Protein AF-A0A090V1K3-F1 (afdb_monomer)

Secondary structure (DSSP, 8-state):
-PPPHHHHHHHHTT-S-PPPHHHHHHHHHHHHHHHHHTT---SEEEETTTEEEETT-TTHHHHGGGEEEE-PPPPPPP----EE-SS-EE-SSS-TTS--EEEEEEESTTS-EEEEEEEESSHHHHHHHHHHHHHHHHHHHHHHTT---------

pLDDT: mean 74.75, std 14.11, range [32.69, 90.25]

Structure (mmCIF, N/CA/C/O backbone):
data_AF-A0A090V1K3-F1
#
_entry.id   AF-A0A090V1K3-F1
#
loop_
_atom_site.group_PDB
_atom_site.id
_atom_site.type_symbol
_atom_site.label_atom_id
_atom_site.label_alt_id
_atom_site.label_comp_id
_atom_site.label_asym_id
_atom_site.label_entity_id
_atom_site.label_seq_id
_atom_site.pdbx_PDB_ins_code
_atom_site.Cartn_x
_atom_site.Cartn_y
_atom_site.Cartn_z
_atom_site.occupancy
_atom_site.B_iso_or_equiv
_atom_site.auth_seq_id
_atom_site.auth_comp_id
_atom_site.auth_asym_id
_atom_site.auth_atom_id
_atom_site.pdbx_PDB_model_num
ATOM 1 N N . MET A 1 1 ? 6.487 14.057 -30.802 1.00 42.53 1 MET A N 1
ATOM 2 C CA . MET A 1 1 ? 5.139 14.412 -30.312 1.00 42.53 1 MET A CA 1
ATOM 3 C C . MET A 1 1 ? 4.539 13.170 -29.686 1.00 42.53 1 MET A C 1
ATOM 5 O O . MET A 1 1 ? 4.070 12.295 -30.405 1.00 42.53 1 MET A O 1
ATOM 9 N N . THR A 1 2 ? 4.661 13.059 -28.367 1.00 52.47 2 THR A N 1
ATOM 10 C CA . THR A 1 2 ? 3.927 12.094 -27.545 1.00 52.47 2 THR A CA 1
ATOM 11 C C . THR A 1 2 ? 2.432 12.383 -27.606 1.00 52.47 2 THR A C 1
ATOM 13 O O . THR A 1 2 ? 2.025 13.491 -27.969 1.00 52.47 2 THR A O 1
ATOM 16 N N . MET A 1 3 ? 1.601 11.386 -27.293 1.00 57.69 3 MET A N 1
ATOM 17 C CA . MET A 1 3 ? 0.170 11.623 -27.107 1.00 57.69 3 MET A CA 1
ATOM 18 C C . MET A 1 3 ? -0.012 12.789 -26.125 1.00 57.69 3 MET A C 1
ATOM 20 O O . MET A 1 3 ? 0.667 12.840 -25.099 1.00 57.69 3 MET A O 1
ATOM 24 N N . SER A 1 4 ? -0.887 13.746 -26.449 1.00 65.44 4 SER A N 1
ATOM 25 C CA . SER A 1 4 ? -1.192 14.846 -25.533 1.00 65.44 4 SER A CA 1
ATOM 26 C C . SER A 1 4 ? -1.679 14.285 -24.195 1.00 65.44 4 SER A C 1
ATOM 28 O O . SER A 1 4 ? -2.288 13.214 -24.151 1.00 65.44 4 SER A O 1
ATOM 30 N N . LYS A 1 5 ? -1.411 15.009 -23.104 1.00 67.06 5 LYS A N 1
ATOM 31 C CA . LYS A 1 5 ? -1.816 14.636 -21.738 1.00 67.06 5 LYS A CA 1
ATOM 32 C C . LYS A 1 5 ? -3.286 14.187 -21.680 1.00 67.06 5 LYS A C 1
ATOM 34 O O . LYS A 1 5 ? -3.588 13.133 -21.135 1.00 67.06 5 LYS A O 1
ATOM 39 N N . GLU A 1 6 ? -4.148 14.901 -22.399 1.00 69.19 6 GLU A N 1
ATOM 40 C CA . GLU A 1 6 ? -5.577 14.605 -22.541 1.00 69.19 6 GLU A CA 1
ATOM 41 C C . GLU A 1 6 ? -5.867 13.217 -23.139 1.00 69.19 6 GLU A C 1
ATOM 43 O O . GLU A 1 6 ? -6.811 12.542 -22.729 1.00 69.19 6 GLU A O 1
ATOM 48 N N . ARG A 1 7 ? -5.056 12.752 -24.100 1.00 67.56 7 ARG A N 1
ATOM 49 C CA . ARG A 1 7 ? -5.208 11.416 -24.696 1.00 67.56 7 ARG A CA 1
ATOM 50 C C . ARG A 1 7 ? -4.722 10.314 -23.758 1.00 67.56 7 ARG A C 1
ATOM 52 O O . ARG A 1 7 ? -5.336 9.253 -23.731 1.00 67.56 7 ARG A O 1
ATOM 59 N N . LEU A 1 8 ? -3.674 10.565 -22.970 1.00 69.75 8 LEU A N 1
ATOM 60 C CA . LEU A 1 8 ? -3.235 9.649 -21.910 1.00 69.75 8 LEU A CA 1
ATOM 61 C C . LEU A 1 8 ? -4.300 9.506 -20.815 1.00 69.75 8 LEU A C 1
ATOM 63 O O . LEU A 1 8 ? -4.610 8.390 -20.406 1.00 69.75 8 LEU A O 1
ATOM 67 N N . GLU A 1 9 ? -4.912 10.612 -20.393 1.00 72.31 9 GLU A N 1
ATOM 68 C CA . GLU A 1 9 ? -6.005 10.611 -19.412 1.00 72.31 9 GLU A CA 1
ATOM 69 C C . GLU A 1 9 ? -7.261 9.902 -19.951 1.00 72.31 9 GLU A C 1
ATOM 71 O O . GLU A 1 9 ? -7.940 9.171 -19.225 1.00 72.31 9 GLU A O 1
ATOM 76 N N . ALA A 1 10 ? -7.554 10.040 -21.248 1.00 67.62 10 ALA A N 1
ATOM 77 C CA . ALA A 1 10 ? -8.648 9.320 -21.899 1.00 67.62 10 ALA A CA 1
ATOM 78 C C . ALA A 1 10 ? -8.421 7.796 -21.946 1.00 67.62 10 ALA A C 1
ATOM 80 O O . ALA A 1 10 ? -9.362 7.039 -21.713 1.00 67.62 10 ALA A O 1
ATOM 81 N N . VAL A 1 11 ? -7.184 7.350 -22.197 1.00 68.81 11 VAL A N 1
ATOM 82 C CA . VAL A 1 11 ? -6.803 5.926 -22.156 1.00 68.81 11 VAL A CA 1
ATOM 83 C C . VAL A 1 11 ? -6.855 5.388 -20.724 1.00 68.81 11 VAL A C 1
ATOM 85 O O . VAL A 1 11 ? -7.438 4.333 -20.488 1.00 68.81 11 VAL A O 1
ATOM 88 N N . ALA A 1 12 ? -6.309 6.127 -19.752 1.00 68.62 12 ALA A N 1
ATOM 89 C CA . ALA A 1 12 ? -6.300 5.727 -18.343 1.00 68.62 12 ALA A CA 1
ATOM 90 C C . ALA A 1 12 ? -7.713 5.637 -17.739 1.00 68.62 12 ALA A C 1
ATOM 92 O O . ALA A 1 12 ? -7.975 4.781 -16.900 1.00 68.62 12 ALA A O 1
ATOM 93 N N . SER A 1 13 ? -8.640 6.486 -18.194 1.00 74.69 13 SER A N 1
ATOM 94 C CA . SER A 1 13 ? -10.050 6.457 -17.775 1.00 74.69 13 SER A CA 1
ATOM 95 C C . SER A 1 13 ? -10.890 5.373 -18.462 1.00 74.69 13 SER A C 1
ATOM 97 O O . SER A 1 13 ? -12.100 5.318 -18.248 1.00 74.69 13 SER A O 1
ATOM 99 N N . GLY A 1 14 ? -10.284 4.514 -19.291 1.00 62.84 14 GLY A N 1
ATOM 100 C CA . GLY A 1 14 ? -10.969 3.385 -19.923 1.00 62.84 14 GLY A CA 1
ATOM 101 C C . GLY A 1 14 ? -12.015 3.785 -20.968 1.00 62.84 14 GLY A C 1
ATOM 102 O O . GLY A 1 14 ? -12.813 2.947 -21.386 1.00 62.84 14 GLY A O 1
ATOM 103 N N . ARG A 1 15 ? -12.038 5.049 -21.419 1.00 62.59 15 ARG A N 1
ATOM 104 C CA . ARG A 1 15 ? -12.852 5.432 -22.584 1.00 62.59 15 ARG A CA 1
ATOM 105 C C . ARG A 1 15 ? -12.260 4.724 -23.795 1.00 62.59 15 ARG A C 1
ATOM 107 O O . ARG A 1 15 ? -11.048 4.777 -23.937 1.00 62.59 15 ARG A O 1
ATOM 114 N N . ASN A 1 16 ? -13.098 4.105 -24.637 1.00 57.88 16 ASN A N 1
ATOM 115 C CA . ASN A 1 16 ? -12.776 3.313 -25.844 1.00 57.88 16 ASN A CA 1
ATOM 116 C C . ASN A 1 16 ? -11.724 3.944 -26.791 1.00 57.88 16 ASN A C 1
ATOM 118 O O . ASN A 1 16 ? -12.019 4.330 -27.919 1.00 57.88 16 ASN A O 1
ATOM 122 N N . TYR A 1 17 ? -10.481 4.029 -26.341 1.00 64.00 17 TYR A N 1
ATOM 123 C CA . TYR A 1 17 ? -9.319 4.500 -27.062 1.00 64.00 17 TYR A CA 1
ATOM 124 C C . TYR A 1 17 ? -8.372 3.317 -27.160 1.00 64.00 17 TYR A C 1
ATOM 126 O O . TYR A 1 17 ? -7.677 2.960 -26.212 1.00 64.00 17 TYR A O 1
ATOM 134 N N . THR A 1 18 ? -8.354 2.691 -28.329 1.00 65.88 18 THR A N 1
ATOM 135 C CA . THR A 1 18 ? -7.319 1.724 -28.678 1.00 65.88 18 THR A CA 1
ATOM 136 C C . THR A 1 18 ? -6.021 2.483 -28.928 1.00 65.88 18 THR A C 1
ATOM 138 O O . THR A 1 18 ? -5.948 3.306 -29.844 1.00 65.88 18 THR A O 1
ATOM 141 N N . VAL A 1 19 ? -5.002 2.230 -28.109 1.00 70.25 19 VAL A N 1
ATOM 142 C CA . VAL A 1 19 ? -3.648 2.739 -28.354 1.00 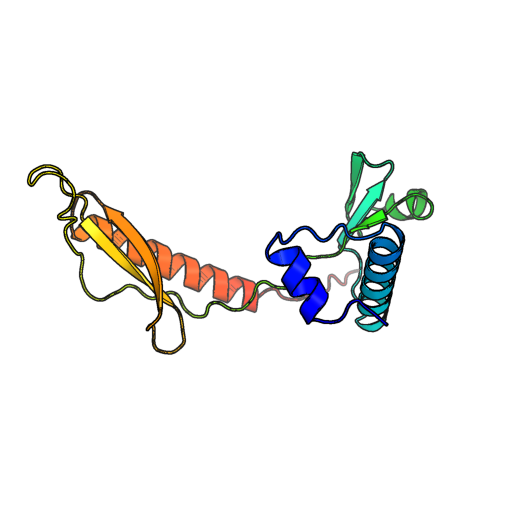70.25 19 VAL A CA 1
ATOM 143 C C . VAL A 1 19 ? -3.059 1.945 -29.516 1.00 70.25 19 VAL A C 1
ATOM 145 O O . VAL A 1 19 ? -3.069 0.715 -29.487 1.00 70.25 19 VA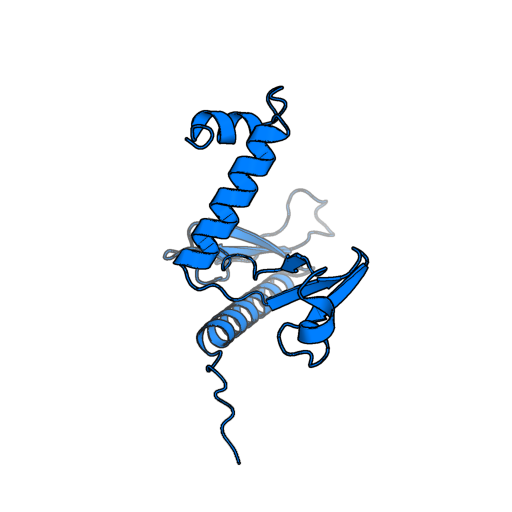L A O 1
ATOM 148 N N . SER A 1 20 ? -2.582 2.627 -30.559 1.00 78.50 20 SER A N 1
ATOM 149 C CA . SER A 1 20 ? -1.950 1.932 -31.681 1.00 78.50 20 SER A CA 1
ATOM 150 C C . SER A 1 20 ? -0.591 1.372 -31.260 1.00 78.50 20 SER A C 1
ATOM 152 O O . SER A 1 20 ? 0.114 1.975 -30.449 1.00 78.50 20 SER A O 1
ATOM 154 N N . THR A 1 21 ? -0.179 0.247 -31.846 1.00 76.12 21 THR A N 1
ATOM 155 C CA . THR A 1 21 ? 1.150 -0.338 -31.604 1.00 76.12 21 THR A CA 1
ATOM 156 C C . THR A 1 21 ? 2.270 0.673 -31.866 1.00 76.12 21 THR A C 1
ATOM 158 O O . THR A 1 21 ? 3.193 0.783 -31.066 1.00 76.12 21 THR A O 1
ATOM 161 N N . GLY A 1 22 ? 2.136 1.503 -32.907 1.00 78.56 22 GLY A N 1
ATOM 162 C CA . GLY A 1 22 ? 3.120 2.540 -33.225 1.00 78.56 22 GLY A CA 1
ATOM 163 C C . GLY A 1 22 ? 3.196 3.672 -32.194 1.00 78.56 22 GLY A C 1
ATOM 164 O O . GLY A 1 22 ? 4.256 4.277 -32.029 1.00 78.56 22 GLY A O 1
ATOM 165 N N . ASP A 1 23 ? 2.109 3.962 -31.475 1.00 78.25 23 ASP A N 1
ATOM 166 C CA . ASP A 1 23 ? 2.140 4.908 -30.353 1.00 78.25 23 ASP A CA 1
ATOM 167 C C . ASP A 1 23 ? 2.834 4.286 -29.133 1.00 78.25 23 ASP A C 1
ATOM 169 O O . ASP A 1 23 ? 3.621 4.960 -28.469 1.00 78.25 23 ASP A O 1
ATOM 173 N N . ILE A 1 24 ? 2.615 2.989 -28.881 1.00 75.88 24 ILE A N 1
ATOM 174 C CA . ILE A 1 24 ? 3.292 2.235 -27.812 1.00 75.88 24 ILE A CA 1
ATOM 175 C C . ILE A 1 24 ? 4.804 2.203 -28.047 1.00 75.88 24 ILE A C 1
ATOM 177 O O . ILE A 1 24 ? 5.570 2.517 -27.138 1.00 75.88 24 ILE A O 1
ATOM 181 N N . GLU A 1 25 ? 5.244 1.894 -29.267 1.00 77.06 25 GLU A N 1
ATOM 182 C CA . GLU A 1 25 ? 6.668 1.855 -29.619 1.00 77.06 25 GLU A CA 1
ATOM 183 C C . GLU A 1 25 ? 7.346 3.221 -29.451 1.00 77.06 25 GLU A C 1
ATOM 185 O O . GLU A 1 25 ? 8.465 3.309 -28.943 1.00 77.06 25 GLU A O 1
ATOM 190 N N . LYS A 1 26 ? 6.662 4.309 -29.828 1.00 77.62 26 LYS A N 1
ATOM 191 C CA . LYS A 1 26 ? 7.172 5.674 -29.635 1.00 77.62 26 LYS A CA 1
ATOM 192 C C . LYS A 1 26 ? 7.269 6.050 -28.157 1.00 77.62 26 LYS A C 1
ATOM 194 O O . LYS A 1 26 ? 8.254 6.669 -27.767 1.00 77.62 26 LYS A O 1
ATOM 199 N N . MET A 1 27 ? 6.288 5.665 -27.338 1.00 78.44 27 MET A N 1
ATOM 200 C CA . MET A 1 27 ? 6.334 5.878 -25.886 1.00 78.44 27 MET A CA 1
ATOM 201 C C . MET A 1 27 ? 7.463 5.080 -25.233 1.00 78.44 27 MET A C 1
ATOM 203 O O . MET A 1 27 ? 8.194 5.620 -24.406 1.00 78.44 27 MET A O 1
ATOM 207 N N . ALA A 1 28 ? 7.636 3.818 -25.630 1.00 77.44 28 ALA A N 1
ATOM 208 C CA . ALA A 1 28 ? 8.719 2.975 -25.140 1.00 77.44 28 ALA A CA 1
ATOM 209 C C . ALA A 1 28 ? 10.090 3.577 -25.482 1.00 77.44 28 ALA A C 1
ATOM 211 O O . ALA A 1 28 ? 10.954 3.655 -24.612 1.00 77.44 28 ALA A O 1
ATOM 212 N N . ARG A 1 29 ? 10.265 4.071 -26.715 1.00 79.25 29 ARG A N 1
ATOM 213 C CA . ARG A 1 29 ? 11.498 4.743 -27.140 1.00 79.25 29 ARG A CA 1
ATOM 214 C C . ARG A 1 29 ? 11.777 6.005 -26.329 1.00 79.25 29 ARG A C 1
ATOM 216 O O . ARG A 1 29 ? 12.862 6.126 -25.782 1.00 79.25 29 ARG A O 1
ATOM 223 N N . GLU A 1 30 ? 10.792 6.888 -26.175 1.00 82.06 30 GLU A N 1
ATOM 224 C CA . GLU A 1 30 ? 10.988 8.128 -25.416 1.00 82.06 30 GLU A CA 1
ATOM 225 C C . GLU A 1 30 ? 11.304 7.848 -23.934 1.00 82.06 30 GLU A C 1
ATOM 227 O O . GLU A 1 30 ? 12.108 8.551 -23.324 1.00 82.06 30 GLU A O 1
ATOM 232 N N . LEU A 1 31 ? 10.708 6.809 -23.336 1.00 77.69 31 LEU A N 1
ATOM 233 C CA . LEU A 1 31 ? 11.046 6.379 -21.975 1.00 77.69 31 LEU A CA 1
ATOM 234 C C . LEU A 1 31 ? 12.487 5.872 -21.867 1.00 77.69 31 LEU A C 1
ATOM 236 O O . LEU A 1 31 ? 13.149 6.178 -20.877 1.00 77.69 31 LEU A O 1
ATOM 240 N N . LEU A 1 32 ? 12.971 5.125 -22.861 1.00 77.12 32 LEU A N 1
ATOM 241 C CA . LEU A 1 32 ? 14.365 4.681 -22.914 1.00 77.12 32 LEU A CA 1
ATOM 242 C C . LEU A 1 32 ? 15.314 5.879 -23.060 1.00 77.12 32 LEU A C 1
ATOM 244 O O . LEU A 1 32 ? 16.214 6.029 -22.240 1.00 77.12 32 LEU A O 1
ATOM 248 N N . GLU A 1 33 ? 15.033 6.802 -23.983 1.00 80.56 33 GLU A N 1
ATOM 249 C CA . GLU A 1 33 ? 15.838 8.017 -24.190 1.00 80.56 33 GLU A CA 1
ATOM 250 C C . GLU A 1 33 ? 15.887 8.903 -22.931 1.00 80.56 33 GLU A C 1
ATOM 252 O O . GLU A 1 33 ? 16.926 9.472 -22.587 1.00 80.56 33 GLU A O 1
ATOM 257 N N . ARG A 1 34 ? 14.768 9.018 -22.199 1.00 77.06 34 ARG A N 1
ATOM 258 C CA . ARG A 1 34 ? 14.723 9.725 -20.908 1.00 77.06 34 ARG A CA 1
ATOM 259 C C . ARG A 1 34 ? 15.637 9.059 -19.879 1.00 77.06 34 ARG A C 1
ATOM 261 O O . ARG A 1 34 ? 16.385 9.760 -19.210 1.00 77.06 34 ARG A O 1
ATOM 268 N N . ARG A 1 35 ? 15.611 7.729 -19.780 1.00 75.69 35 ARG A N 1
ATOM 269 C CA . ARG A 1 35 ? 16.458 6.967 -18.847 1.00 75.69 35 ARG A CA 1
ATOM 270 C C . ARG A 1 35 ? 17.940 7.084 -19.186 1.00 75.69 35 ARG A C 1
ATOM 272 O O . ARG A 1 35 ? 18.747 7.226 -18.273 1.00 75.69 35 ARG A O 1
ATOM 279 N N . GLU A 1 36 ? 18.286 7.098 -20.472 1.00 73.25 36 GLU A N 1
ATOM 280 C CA . GLU A 1 36 ? 19.655 7.354 -20.934 1.00 73.25 36 GLU A CA 1
ATOM 281 C C . GLU A 1 36 ? 20.121 8.769 -20.567 1.00 73.25 36 GLU A C 1
ATOM 283 O O . GLU A 1 36 ? 21.210 8.938 -20.014 1.00 73.25 36 GLU A O 1
ATOM 288 N N . ARG A 1 37 ? 19.280 9.790 -20.790 1.00 75.44 37 ARG A N 1
ATOM 289 C CA . ARG A 1 37 ? 19.569 11.176 -20.377 1.00 75.44 37 ARG A CA 1
ATOM 290 C C . ARG A 1 37 ? 19.775 11.287 -18.866 1.00 75.44 37 ARG A C 1
ATOM 292 O O . ARG A 1 37 ? 20.696 11.972 -18.424 1.00 75.44 37 ARG A O 1
ATOM 299 N N . ASP A 1 38 ? 18.934 10.611 -18.091 1.00 78.00 38 ASP A N 1
ATOM 300 C CA . ASP A 1 38 ? 18.952 10.652 -16.628 1.00 78.00 38 ASP A CA 1
ATOM 301 C C . ASP A 1 38 ? 20.009 9.690 -16.031 1.00 78.00 38 ASP A C 1
ATOM 303 O O . ASP A 1 38 ? 20.091 9.541 -14.813 1.00 78.00 38 ASP A O 1
ATOM 307 N N . LYS A 1 39 ? 20.847 9.067 -16.882 1.00 75.44 39 LYS A N 1
ATOM 308 C CA . LYS A 1 39 ? 21.912 8.109 -16.527 1.00 75.44 39 LYS A CA 1
ATOM 309 C C . LYS A 1 39 ? 21.429 6.972 -15.626 1.00 75.44 39 LYS A C 1
ATOM 311 O O . LYS A 1 39 ? 22.159 6.501 -14.757 1.00 75.44 39 LYS A O 1
ATOM 316 N N . GLN A 1 40 ? 20.187 6.543 -15.816 1.00 74.62 40 GLN A N 1
ATOM 317 C CA . GLN A 1 40 ? 19.619 5.467 -15.028 1.00 74.62 40 GLN A CA 1
ATOM 318 C C . GLN A 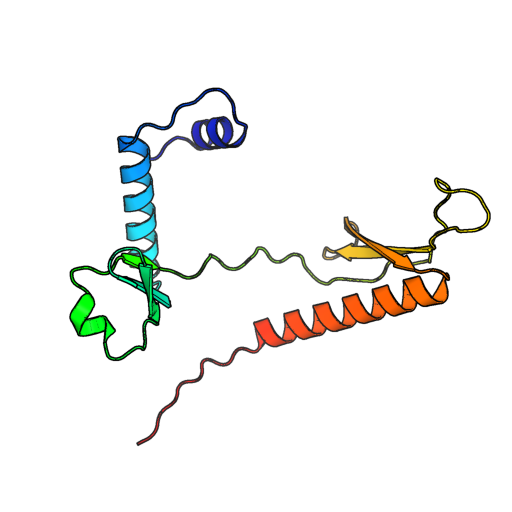1 40 ? 20.154 4.132 -15.542 1.00 74.62 40 GLN A C 1
ATOM 320 O O . GLN A 1 40 ? 19.844 3.716 -16.658 1.00 74.62 40 GLN A O 1
ATOM 325 N N . GLU A 1 41 ? 20.956 3.459 -14.725 1.00 81.00 41 GLU A N 1
ATOM 326 C CA . GLU A 1 41 ? 21.473 2.135 -15.054 1.00 81.00 41 GLU A CA 1
ATOM 327 C C . GLU A 1 41 ? 20.380 1.067 -14.851 1.00 81.00 41 GLU A C 1
ATOM 329 O O . GLU A 1 41 ? 19.564 1.166 -13.923 1.00 81.00 41 GLU A O 1
ATOM 334 N N . PRO A 1 42 ? 20.306 0.049 -15.725 1.00 84.69 42 PRO A N 1
ATOM 335 C CA . PRO A 1 42 ? 19.408 -1.078 -15.518 1.00 84.69 42 PRO A CA 1
ATOM 336 C C . PRO A 1 42 ? 19.817 -1.848 -14.259 1.00 84.69 42 PRO A C 1
ATOM 338 O O . PRO A 1 42 ? 20.994 -2.076 -14.004 1.00 84.69 42 PRO A O 1
ATOM 341 N N . VAL A 1 43 ? 18.829 -2.281 -13.478 1.00 88.25 43 VAL A N 1
ATOM 342 C CA . VAL A 1 43 ? 19.041 -3.070 -12.251 1.00 88.25 43 VAL A CA 1
ATOM 343 C C . VAL A 1 43 ? 19.106 -4.569 -12.535 1.00 88.25 43 VAL A C 1
ATOM 345 O O . VAL A 1 43 ? 19.664 -5.345 -11.755 1.00 88.25 43 VAL A O 1
ATOM 348 N N . ALA A 1 44 ? 18.526 -4.988 -13.656 1.00 89.81 44 ALA A N 1
ATOM 349 C CA . ALA A 1 44 ? 18.520 -6.364 -14.114 1.00 89.81 44 ALA A CA 1
ATOM 350 C C . ALA A 1 44 ? 18.315 -6.423 -15.630 1.00 89.81 44 ALA A C 1
ATOM 352 O O . ALA A 1 44 ? 18.005 -5.426 -16.278 1.00 89.81 44 ALA A O 1
ATOM 353 N N . TYR A 1 45 ? 18.446 -7.616 -16.185 1.00 89.56 45 TYR A N 1
ATOM 354 C CA . TYR A 1 45 ? 18.251 -7.909 -17.588 1.00 89.56 45 TYR A CA 1
ATOM 355 C C . TYR A 1 45 ? 17.411 -9.175 -17.735 1.00 89.56 45 TYR A C 1
ATOM 357 O O . TYR A 1 45 ? 17.624 -10.166 -17.037 1.00 89.56 45 TYR A O 1
ATOM 365 N N . MET A 1 46 ? 16.456 -9.151 -18.659 1.00 89.62 46 MET A N 1
ATOM 366 C CA . MET A 1 46 ? 15.642 -10.306 -19.016 1.00 89.62 46 MET A CA 1
ATOM 367 C C . MET A 1 46 ? 16.206 -10.967 -20.271 1.00 89.62 46 MET A C 1
ATOM 369 O O . MET A 1 46 ? 16.203 -10.373 -21.347 1.00 89.62 46 MET A O 1
ATOM 373 N N . VAL A 1 47 ? 16.663 -12.208 -20.145 1.00 88.56 47 VAL A N 1
ATOM 374 C CA . VAL A 1 47 ? 17.220 -13.005 -21.242 1.00 88.56 47 VAL A CA 1
ATOM 375 C C . VAL A 1 47 ? 16.197 -14.044 -21.684 1.00 88.56 47 VAL A C 1
AT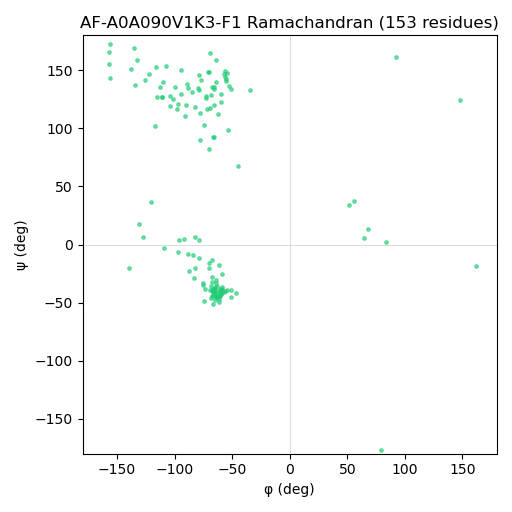OM 377 O O . VAL A 1 47 ? 15.645 -14.782 -20.865 1.00 88.56 47 VAL A O 1
ATOM 380 N N . GLY A 1 48 ? 15.913 -14.090 -22.988 1.00 83.50 48 GLY A N 1
ATOM 381 C CA . GLY A 1 48 ? 15.002 -15.079 -23.581 1.00 83.50 48 GLY A CA 1
ATOM 382 C C . GLY A 1 48 ? 13.538 -14.979 -23.130 1.00 83.50 48 GLY A C 1
ATOM 383 O O . GLY A 1 48 ? 12.740 -15.828 -23.505 1.00 83.50 48 GLY A O 1
ATOM 384 N N . GLY A 1 49 ? 13.173 -13.960 -22.344 1.00 82.62 49 GLY A N 1
ATOM 385 C CA . GLY A 1 49 ? 11.823 -13.771 -21.800 1.00 82.62 49 GLY A CA 1
ATOM 386 C C . GLY A 1 49 ? 11.522 -14.549 -20.512 1.00 82.62 49 GLY A C 1
ATOM 387 O O . GLY A 1 49 ? 10.405 -14.463 -20.013 1.00 82.62 49 GLY A O 1
ATOM 388 N N . TYR A 1 50 ? 12.485 -15.296 -19.963 1.00 82.00 50 TYR A N 1
ATOM 389 C CA . TYR A 1 50 ? 12.263 -16.145 -18.780 1.00 82.00 50 TYR A CA 1
ATOM 390 C C . TYR A 1 50 ? 13.408 -16.132 -17.762 1.00 82.00 50 TYR A C 1
ATOM 392 O O . TYR A 1 50 ? 13.183 -16.465 -16.601 1.00 82.00 50 TYR A O 1
ATOM 400 N N . THR A 1 51 ? 14.620 -15.732 -18.153 1.00 86.62 51 THR A N 1
ATOM 401 C CA . THR A 1 51 ? 15.763 -15.678 -17.235 1.00 86.62 51 THR A CA 1
ATOM 402 C C . THR A 1 51 ? 16.010 -14.246 -16.791 1.00 86.62 51 THR A C 1
ATOM 404 O O . THR A 1 51 ? 16.207 -13.364 -17.625 1.00 86.62 51 THR A O 1
ATOM 407 N N . LEU A 1 52 ? 16.035 -14.022 -15.479 1.00 89.75 52 LEU A N 1
ATOM 408 C CA . LEU A 1 52 ? 16.404 -12.746 -14.876 1.00 89.75 52 LEU A CA 1
ATOM 409 C C . LEU A 1 52 ? 17.880 -12.781 -14.461 1.00 89.75 52 LEU A C 1
ATOM 411 O O . LEU A 1 52 ? 18.267 -13.620 -13.651 1.00 89.75 52 LEU A O 1
ATOM 415 N N . LEU A 1 53 ? 18.688 -11.871 -15.000 1.00 90.25 53 LEU A N 1
ATOM 416 C CA . LEU A 1 53 ? 20.079 -11.653 -14.599 1.00 90.25 53 LEU A CA 1
ATOM 417 C C . LEU A 1 53 ? 20.187 -10.300 -13.900 1.00 90.25 53 LEU A C 1
ATOM 419 O O . LEU A 1 53 ? 19.765 -9.288 -14.453 1.00 90.25 53 LEU A O 1
ATOM 423 N N . HIS A 1 54 ? 20.747 -10.253 -12.696 1.00 88.69 54 HIS A N 1
ATOM 424 C CA . HIS A 1 54 ? 21.011 -8.977 -12.028 1.00 88.69 54 HIS A CA 1
ATOM 425 C C . HIS A 1 54 ? 22.150 -8.231 -12.730 1.00 88.69 54 HIS A C 1
ATOM 427 O O . HIS A 1 54 ? 23.051 -8.866 -13.263 1.00 88.69 54 HIS A O 1
ATOM 433 N N . ALA A 1 55 ? 22.137 -6.895 -12.726 1.00 84.88 55 ALA A N 1
ATOM 434 C CA . ALA A 1 55 ? 23.102 -6.090 -13.487 1.00 84.88 55 ALA A CA 1
ATOM 435 C C . ALA A 1 55 ? 24.578 -6.345 -13.124 1.00 84.88 55 ALA A C 1
ATOM 437 O O . ALA A 1 55 ? 25.454 -6.159 -13.962 1.00 84.88 55 ALA A O 1
ATOM 438 N N . HIS A 1 56 ? 24.846 -6.809 -11.901 1.00 83.88 56 HIS A N 1
ATOM 439 C CA . HIS A 1 56 ? 26.186 -7.177 -11.434 1.00 83.88 56 HIS A CA 1
ATOM 440 C C . HIS A 1 56 ? 26.531 -8.660 -11.642 1.00 83.88 56 HIS A C 1
ATOM 442 O O . HIS A 1 56 ? 27.571 -9.116 -11.169 1.00 83.88 56 HIS A O 1
ATOM 448 N N . ASP A 1 57 ? 25.663 -9.435 -12.296 1.00 81.81 57 ASP A N 1
ATOM 449 C CA . ASP A 1 57 ? 25.943 -10.837 -12.582 1.00 81.81 57 ASP A CA 1
ATOM 450 C C . ASP A 1 57 ? 27.016 -10.930 -13.686 1.00 81.81 57 ASP A C 1
ATOM 452 O O . ASP A 1 57 ? 26.866 -10.315 -14.746 1.00 81.81 57 ASP A O 1
ATOM 456 N N . PRO A 1 58 ? 28.105 -11.693 -13.478 1.00 81.19 58 PRO A N 1
ATOM 457 C CA . PRO A 1 58 ? 29.217 -11.775 -14.426 1.00 81.19 58 PRO A CA 1
ATOM 458 C C . PRO A 1 58 ? 28.809 -12.335 -15.793 1.00 81.19 58 PRO A C 1
ATOM 460 O O . PRO A 1 58 ? 29.537 -12.160 -16.766 1.00 81.19 58 PRO A O 1
ATOM 463 N N . LYS A 1 59 ? 27.652 -13.000 -15.891 1.00 81.50 59 LYS A N 1
ATOM 464 C CA . LYS A 1 59 ? 27.136 -13.533 -17.154 1.00 81.50 59 LYS A CA 1
ATOM 465 C C . LYS A 1 59 ? 26.378 -12.500 -17.980 1.00 81.50 59 LYS A C 1
ATOM 467 O O . LYS A 1 59 ? 26.053 -12.792 -19.122 1.00 81.50 59 LYS A O 1
ATOM 472 N N . VAL A 1 60 ? 26.087 -11.308 -17.454 1.00 79.69 60 VAL A N 1
ATOM 473 C CA . VAL A 1 60 ? 25.340 -10.275 -18.196 1.00 79.69 60 VAL A CA 1
ATOM 474 C C . VAL A 1 60 ? 26.016 -9.929 -19.526 1.00 79.69 60 VAL A C 1
ATOM 476 O O . VAL A 1 60 ? 25.320 -9.817 -20.534 1.00 79.69 60 VAL A O 1
ATOM 479 N N . ASP A 1 61 ? 27.351 -9.848 -19.553 1.00 80.44 61 ASP A N 1
ATOM 480 C CA . ASP A 1 61 ? 28.141 -9.527 -20.754 1.00 80.44 61 ASP A CA 1
ATOM 481 C C . ASP A 1 61 ? 27.919 -10.528 -21.901 1.00 80.44 61 ASP A C 1
ATOM 483 O O . ASP A 1 61 ? 27.721 -10.142 -23.052 1.00 80.44 61 ASP A O 1
ATOM 487 N N . GLU A 1 62 ? 27.806 -11.819 -21.572 1.00 83.88 62 GLU A N 1
ATOM 488 C CA . GLU A 1 62 ? 27.559 -12.895 -22.541 1.00 83.88 62 GLU A CA 1
ATOM 489 C C . GLU A 1 62 ? 26.186 -12.760 -23.227 1.00 83.88 62 GLU A C 1
ATOM 491 O O . GLU A 1 62 ? 26.016 -13.140 -24.389 1.00 83.88 62 GLU A O 1
ATOM 496 N N . TYR A 1 63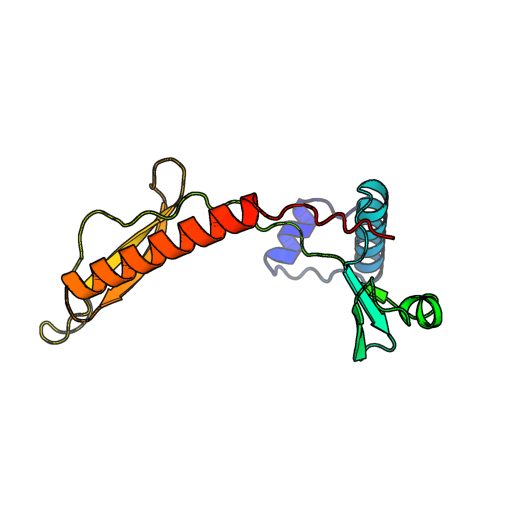 ? 25.198 -12.189 -22.529 1.00 80.00 63 TYR A N 1
ATOM 497 C CA . TYR A 1 63 ? 23.809 -12.128 -22.990 1.00 80.00 63 TYR A CA 1
ATOM 498 C C . TYR A 1 63 ? 23.340 -10.730 -23.392 1.00 80.00 63 TYR A C 1
ATOM 500 O O . TYR A 1 63 ? 22.219 -10.611 -23.888 1.00 80.00 63 TYR A O 1
ATOM 508 N N . LEU A 1 64 ? 24.170 -9.693 -23.252 1.00 77.44 64 LEU A N 1
ATOM 509 C CA . LEU A 1 64 ? 23.803 -8.284 -23.457 1.00 77.44 64 LEU A CA 1
ATOM 510 C C . LEU A 1 64 ? 23.106 -8.034 -24.806 1.00 77.44 64 LEU A C 1
ATOM 512 O O . LEU A 1 64 ? 22.090 -7.348 -24.868 1.00 77.44 64 LEU A O 1
ATOM 516 N N . ASN A 1 65 ? 23.568 -8.697 -25.870 1.00 79.50 65 ASN A N 1
ATOM 517 C CA . ASN A 1 65 ? 23.000 -8.585 -27.222 1.00 79.50 65 ASN A CA 1
ATOM 518 C C . ASN A 1 65 ? 21.583 -9.173 -27.382 1.00 79.50 65 ASN A C 1
ATOM 520 O O . ASN A 1 65 ? 20.943 -8.968 -28.413 1.00 79.50 65 ASN A O 1
ATOM 524 N N . ARG A 1 66 ? 21.099 -9.955 -26.413 1.00 80.25 66 ARG A N 1
ATOM 525 C CA . ARG A 1 66 ? 19.770 -10.597 -26.420 1.00 80.25 66 ARG A CA 1
ATOM 526 C C . ARG A 1 66 ? 18.968 -10.307 -25.155 1.00 80.25 66 ARG A C 1
ATOM 528 O O . ARG A 1 66 ? 17.906 -10.902 -24.960 1.00 80.25 66 ARG A O 1
ATOM 535 N N . ALA A 1 67 ? 19.479 -9.443 -24.288 1.00 84.12 67 ALA A N 1
ATOM 536 C CA . ALA A 1 67 ? 18.871 -9.162 -23.009 1.00 84.12 67 ALA A CA 1
ATOM 537 C C . ALA A 1 67 ? 18.071 -7.860 -23.072 1.00 84.12 67 ALA A C 1
ATOM 539 O O . ALA A 1 67 ? 18.519 -6.853 -23.610 1.00 84.12 67 ALA A O 1
ATOM 540 N N . THR A 1 68 ? 16.868 -7.880 -22.509 1.00 86.44 68 THR A N 1
ATOM 541 C CA . THR A 1 68 ? 16.047 -6.678 -22.362 1.00 86.44 68 THR A CA 1
ATOM 542 C C . THR A 1 68 ? 16.369 -6.026 -21.017 1.00 86.44 68 THR A C 1
ATOM 544 O O . THR A 1 68 ? 16.190 -6.686 -19.991 1.00 86.44 68 THR A O 1
ATOM 547 N N . PRO A 1 69 ? 16.840 -4.767 -20.977 1.00 85.88 69 PRO A N 1
ATOM 548 C CA . PRO A 1 69 ? 17.159 -4.095 -19.724 1.00 85.88 69 PRO A CA 1
ATOM 549 C C . PRO A 1 69 ? 15.896 -3.826 -18.902 1.00 85.88 69 PRO A C 1
ATOM 551 O O . PRO A 1 69 ? 14.880 -3.344 -19.408 1.00 85.88 69 PRO A O 1
ATOM 554 N N . LEU A 1 70 ? 15.979 -4.112 -17.608 1.00 85.75 70 LEU A N 1
ATOM 555 C CA . LEU A 1 70 ? 14.965 -3.815 -16.609 1.00 85.75 70 LEU A CA 1
ATOM 556 C C . LEU A 1 70 ? 15.507 -2.738 -15.680 1.00 85.75 70 LEU A C 1
ATOM 558 O O . LEU A 1 70 ? 16.587 -2.863 -15.106 1.00 85.75 70 LEU A O 1
ATOM 562 N N . TYR A 1 71 ? 14.735 -1.676 -15.518 1.00 84.69 71 TYR A N 1
ATOM 563 C CA . TYR A 1 71 ? 15.116 -0.523 -14.715 1.00 84.69 71 TYR A CA 1
ATOM 564 C C . TYR A 1 71 ? 14.313 -0.515 -13.424 1.00 84.69 71 TYR A C 1
ATOM 566 O O . TYR A 1 71 ? 13.194 -1.036 -13.380 1.00 84.69 71 TYR A O 1
ATOM 574 N N . ALA A 1 72 ? 14.875 0.104 -12.388 1.00 81.12 72 ALA A N 1
ATOM 575 C CA . ALA A 1 72 ? 14.136 0.359 -11.165 1.00 81.12 72 ALA A CA 1
ATOM 576 C C . ALA A 1 72 ? 12.849 1.132 -11.482 1.00 81.12 72 ALA A C 1
ATOM 578 O O . ALA A 1 72 ? 12.825 2.021 -12.342 1.00 81.12 72 ALA A O 1
ATOM 579 N N . ALA A 1 73 ? 11.774 0.794 -10.770 1.00 74.94 73 ALA A N 1
ATOM 580 C CA . ALA A 1 73 ? 10.610 1.659 -10.738 1.00 74.94 73 ALA A CA 1
ATOM 581 C C . ALA A 1 73 ? 11.041 3.049 -10.233 1.00 74.94 73 ALA A C 1
ATOM 583 O O . ALA A 1 73 ? 11.958 3.136 -9.408 1.00 74.94 73 ALA A O 1
ATOM 584 N N . PRO A 1 74 ? 10.412 4.136 -10.715 1.00 68.56 74 PRO A N 1
ATOM 585 C CA . PRO A 1 74 ? 10.615 5.435 -10.095 1.00 68.56 74 PRO A CA 1
ATOM 586 C C . PRO A 1 74 ? 10.310 5.329 -8.592 1.00 68.56 74 PRO A C 1
ATOM 588 O O . PRO A 1 74 ? 9.449 4.527 -8.208 1.00 68.56 74 PRO A O 1
ATOM 591 N N . PRO A 1 75 ? 11.009 6.102 -7.742 1.00 69.00 75 PRO A N 1
ATOM 592 C CA . PRO A 1 75 ? 10.724 6.110 -6.316 1.00 69.00 75 PRO A CA 1
ATOM 593 C C . PRO A 1 75 ? 9.235 6.389 -6.106 1.00 69.00 75 PRO A C 1
ATOM 595 O O . PRO A 1 75 ? 8.650 7.233 -6.792 1.00 69.00 75 PRO A O 1
ATOM 598 N N . ALA A 1 76 ? 8.618 5.637 -5.194 1.00 69.25 76 ALA A N 1
ATOM 599 C CA . ALA A 1 76 ? 7.233 5.881 -4.825 1.00 69.25 76 ALA A CA 1
ATOM 600 C C . ALA A 1 76 ? 7.082 7.339 -4.353 1.00 69.25 76 ALA A C 1
ATOM 602 O O . ALA A 1 76 ? 8.013 7.867 -3.735 1.00 69.25 76 ALA A O 1
ATOM 603 N N . PRO A 1 77 ? 5.947 7.995 -4.654 1.00 68.75 77 PRO A N 1
ATOM 604 C CA . PRO A 1 77 ? 5.682 9.329 -4.134 1.00 68.75 77 PRO A CA 1
ATOM 605 C C . PRO A 1 77 ? 5.777 9.313 -2.607 1.00 68.75 77 PRO A C 1
ATOM 607 O O . PRO A 1 77 ? 5.358 8.344 -1.971 1.00 68.75 77 PRO A O 1
ATOM 610 N N . ASP A 1 78 ? 6.346 10.372 -2.034 1.00 71.94 78 ASP A N 1
ATOM 611 C CA . ASP A 1 78 ? 6.419 10.518 -0.584 1.00 71.94 78 ASP A CA 1
ATOM 612 C C . ASP A 1 78 ? 5.009 10.760 -0.034 1.00 71.94 78 ASP A C 1
ATOM 614 O O . ASP A 1 78 ? 4.339 11.727 -0.396 1.00 71.94 78 ASP A O 1
ATOM 618 N N . ILE A 1 79 ? 4.549 9.831 0.800 1.00 71.50 79 ILE A N 1
ATOM 619 C CA . ILE A 1 79 ? 3.226 9.852 1.433 1.00 71.50 79 ILE A CA 1
ATOM 620 C C . ILE A 1 79 ? 3.289 10.637 2.766 1.00 71.50 79 ILE A C 1
ATOM 622 O O . ILE A 1 79 ? 2.260 10.958 3.363 1.00 71.50 79 ILE A O 1
ATOM 626 N N . GLY A 1 80 ? 4.491 11.013 3.218 1.00 74.81 80 GLY A N 1
ATOM 627 C CA . GLY A 1 80 ? 4.728 11.718 4.472 1.00 74.81 80 GLY A CA 1
ATOM 628 C C . GLY A 1 80 ? 4.694 10.808 5.704 1.00 74.81 80 GLY A C 1
ATOM 629 O O . GLY A 1 80 ? 4.558 9.584 5.617 1.00 74.81 80 GLY A O 1
ATOM 630 N N . ASP A 1 81 ? 4.837 11.414 6.884 1.00 81.56 81 ASP A N 1
ATOM 631 C CA . ASP A 1 81 ? 4.854 10.686 8.155 1.00 81.56 81 ASP A CA 1
ATOM 632 C C . ASP A 1 81 ? 3.490 10.074 8.496 1.00 81.56 81 ASP A C 1
ATOM 634 O O . ASP A 1 81 ? 2.464 10.756 8.553 1.00 81.56 81 ASP A O 1
ATOM 638 N N . VAL A 1 82 ? 3.497 8.776 8.810 1.00 84.62 82 VAL A N 1
ATOM 639 C CA . VAL A 1 82 ? 2.311 8.053 9.280 1.00 84.62 82 VAL A CA 1
ATOM 640 C C . VAL A 1 82 ? 2.129 8.291 10.778 1.00 84.62 82 VAL A C 1
ATOM 642 O O . VAL A 1 82 ? 2.963 7.882 11.587 1.00 84.62 82 VAL A O 1
ATOM 645 N N . ARG A 1 83 ? 1.009 8.905 11.169 1.00 86.19 83 ARG A N 1
ATOM 646 C CA . ARG A 1 83 ? 0.641 9.169 12.569 1.00 86.19 83 ARG A CA 1
ATOM 647 C C . ARG A 1 83 ? -0.627 8.432 12.983 1.00 86.19 83 ARG A C 1
ATOM 649 O O . ARG A 1 83 ? -1.516 8.171 12.176 1.00 86.19 83 ARG A O 1
ATOM 656 N N . VAL A 1 84 ? -0.732 8.136 14.274 1.00 87.19 84 VAL A N 1
ATOM 657 C CA . VAL A 1 84 ? -1.926 7.525 14.870 1.00 87.19 84 VAL A CA 1
ATOM 658 C C . VAL A 1 84 ? -2.950 8.614 15.217 1.00 87.19 84 VAL A C 1
ATOM 660 O O . VAL A 1 84 ? -2.611 9.635 15.817 1.00 87.19 84 VAL A O 1
ATOM 663 N N . GLY A 1 85 ? -4.205 8.420 14.810 1.00 82.69 85 GLY A N 1
ATOM 664 C CA . GLY A 1 85 ? -5.334 9.300 15.116 1.00 82.69 85 GLY A CA 1
ATOM 665 C C . GLY A 1 85 ? -5.745 9.256 16.591 1.00 82.69 85 GLY A C 1
ATOM 666 O O . GLY A 1 85 ? -5.348 8.370 17.340 1.00 82.69 85 GLY A O 1
ATOM 667 N N . ARG A 1 86 ? -6.547 10.236 17.031 1.00 71.69 86 ARG A N 1
ATOM 668 C CA . ARG A 1 86 ? -6.628 10.564 18.464 1.00 71.69 86 ARG A CA 1
ATOM 669 C C . ARG A 1 86 ? -7.483 9.668 19.362 1.00 71.69 86 ARG A C 1
ATOM 671 O O . ARG A 1 86 ? -7.310 9.806 20.564 1.00 71.69 86 ARG A O 1
ATOM 678 N N . LEU A 1 87 ? -8.326 8.754 18.877 1.00 78.69 87 LEU A N 1
ATOM 679 C CA . LEU A 1 87 ? -9.068 7.827 19.751 1.00 78.69 87 LEU A CA 1
ATOM 680 C C . LEU A 1 87 ? -9.488 6.537 19.019 1.00 78.69 87 LEU A C 1
ATOM 682 O O . LEU A 1 87 ? -9.905 6.613 17.858 1.00 78.69 87 LEU A O 1
ATOM 686 N N . PRO A 1 88 ? -9.468 5.373 19.697 1.00 79.88 88 PRO A N 1
ATOM 687 C CA . PRO A 1 88 ? -10.176 4.184 19.240 1.00 79.88 88 PRO A CA 1
ATOM 688 C C . PRO A 1 88 ? -11.675 4.457 19.135 1.00 79.88 88 PRO A C 1
ATOM 690 O O . PRO A 1 88 ? -12.301 4.953 20.070 1.00 79.88 88 PRO A O 1
ATOM 693 N N . THR A 1 89 ? -12.246 4.124 17.986 1.00 81.75 89 THR A N 1
ATOM 694 C CA . THR A 1 89 ? -13.663 4.287 17.673 1.00 81.75 89 THR A CA 1
ATOM 695 C C . THR A 1 89 ? -14.292 2.907 17.539 1.00 81.75 89 THR A C 1
ATOM 697 O O . THR A 1 89 ? -13.712 2.016 16.929 1.00 81.75 89 THR A O 1
ATOM 700 N N . MET A 1 90 ? -15.464 2.702 18.130 1.00 81.00 90 MET A N 1
ATOM 701 C CA . MET A 1 90 ? -16.183 1.430 18.031 1.00 81.00 90 MET A CA 1
ATOM 702 C C . MET A 1 90 ? -16.899 1.345 16.677 1.00 81.00 90 MET A C 1
ATOM 704 O O . MET A 1 90 ? -17.551 2.313 16.279 1.00 81.00 90 MET A O 1
ATOM 708 N N . ASN A 1 91 ? -16.781 0.221 15.964 1.00 73.94 91 ASN A N 1
ATOM 709 C CA . ASN A 1 91 ? -17.576 -0.022 14.762 1.00 73.94 91 ASN A CA 1
ATOM 710 C C . ASN A 1 91 ? -19.060 -0.149 15.152 1.00 73.94 91 ASN A C 1
ATOM 712 O O . ASN A 1 91 ? -19.405 -0.987 15.982 1.00 73.94 91 ASN A O 1
ATOM 716 N N . GLN A 1 92 ? -19.919 0.717 14.608 1.00 65.81 92 GLN A N 1
ATOM 717 C CA . GLN A 1 92 ? -21.362 0.721 14.899 1.00 65.81 92 GLN A CA 1
ATOM 718 C C . GLN A 1 92 ? -22.178 -0.038 13.842 1.00 65.81 92 GLN A C 1
ATOM 720 O O . GLN A 1 92 ? -23.378 -0.227 14.031 1.00 65.81 92 GLN A O 1
ATOM 725 N N . ASP A 1 93 ? -21.536 -0.473 12.752 1.00 67.25 93 ASP A N 1
ATOM 726 C CA . ASP A 1 93 ? -22.187 -1.158 11.632 1.00 67.25 93 ASP A CA 1
ATOM 727 C C . ASP A 1 93 ? -22.392 -2.668 11.881 1.00 67.25 93 ASP A C 1
ATOM 729 O O . ASP A 1 93 ? -23.264 -3.283 11.268 1.00 67.25 93 ASP A O 1
ATOM 733 N N . GLU A 1 94 ? -21.646 -3.271 12.816 1.00 57.78 94 GLU A N 1
ATOM 734 C CA . GLU A 1 94 ? -21.805 -4.670 13.238 1.00 57.78 94 GLU A CA 1
ATOM 735 C C . GLU A 1 94 ? -22.363 -4.756 14.665 1.00 57.78 94 GLU A C 1
ATOM 737 O O . GLU A 1 94 ? -22.022 -3.968 15.543 1.00 57.78 94 GLU A O 1
ATOM 742 N N . TYR A 1 95 ? -23.270 -5.712 14.872 1.00 50.28 95 TYR A N 1
ATOM 743 C CA . TYR A 1 95 ? -24.083 -5.924 16.072 1.00 50.28 95 TYR A CA 1
ATOM 744 C C . TYR A 1 95 ? -23.378 -5.573 17.409 1.00 50.28 95 TYR A C 1
ATOM 746 O O . TYR A 1 95 ? -22.264 -6.047 17.664 1.00 50.28 95 TYR A O 1
ATOM 754 N N . PRO A 1 96 ? -24.042 -4.827 18.319 1.00 50.31 96 PRO A N 1
ATOM 755 C CA . PRO A 1 96 ? -23.491 -4.430 19.615 1.00 50.31 96 PRO A CA 1
ATOM 756 C C . PRO A 1 96 ? -23.278 -5.665 20.502 1.00 50.31 96 PRO A C 1
ATOM 758 O O . PRO A 1 96 ? -24.185 -6.137 21.182 1.00 50.31 96 PRO A O 1
ATOM 761 N N . GLY A 1 97 ? -22.073 -6.226 20.443 1.00 48.66 97 GLY A N 1
ATOM 762 C CA . GLY A 1 97 ? -21.697 -7.455 21.146 1.00 48.66 97 GLY A CA 1
ATOM 763 C C . GLY A 1 97 ? -20.437 -8.134 20.602 1.00 48.66 97 GLY A C 1
ATOM 764 O O . GLY A 1 97 ? -19.818 -8.903 21.329 1.00 48.66 97 GLY A O 1
ATOM 765 N N . LEU A 1 98 ? -20.027 -7.810 19.369 1.00 53.69 98 LEU A N 1
ATOM 766 C CA . LEU A 1 98 ? -18.792 -8.301 18.734 1.00 53.69 98 LEU A CA 1
ATOM 767 C C . LEU A 1 98 ? -17.953 -7.170 18.102 1.00 53.69 98 LEU A C 1
ATOM 769 O O . LEU A 1 98 ? -17.113 -7.422 17.251 1.00 53.69 98 LEU A O 1
ATOM 773 N N . GLY 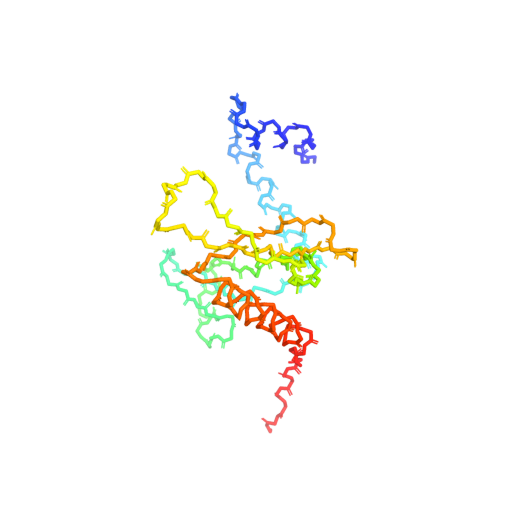A 1 99 ? -18.215 -5.920 18.499 1.00 55.88 99 GLY A N 1
ATOM 774 C CA . GLY A 1 99 ? -17.762 -4.719 17.797 1.00 55.88 99 GLY A CA 1
ATOM 775 C C . GLY A 1 99 ? -16.245 -4.574 17.718 1.00 55.88 99 GLY A C 1
ATOM 776 O O . GLY A 1 99 ? -15.587 -4.300 18.723 1.00 55.88 99 GLY A O 1
ATOM 777 N N . ASP A 1 100 ? -15.710 -4.686 16.503 1.00 78.00 100 ASP A N 1
ATOM 778 C CA . ASP A 1 100 ? -14.337 -4.317 16.198 1.00 78.00 100 ASP A CA 1
ATOM 779 C C . ASP A 1 100 ? -14.105 -2.829 16.503 1.00 78.00 100 ASP A C 1
ATOM 781 O O . ASP A 1 100 ? -14.764 -1.923 15.983 1.00 78.00 100 ASP A O 1
ATOM 785 N N . TRP A 1 101 ? -13.138 -2.559 17.369 1.00 85.19 101 TRP A N 1
ATOM 786 C CA . TRP A 1 101 ? -12.610 -1.224 17.600 1.00 85.19 101 TRP A CA 1
ATOM 787 C C . TRP A 1 101 ? -11.655 -0.877 16.478 1.00 85.19 101 TRP A C 1
ATOM 789 O O . TRP A 1 101 ? -10.923 -1.739 16.005 1.00 85.19 101 TRP A O 1
ATOM 799 N N . TRP A 1 102 ? -11.599 0.387 16.080 1.00 87.38 102 TRP A N 1
ATOM 800 C CA . TRP A 1 102 ? -10.659 0.825 15.064 1.00 87.38 102 TRP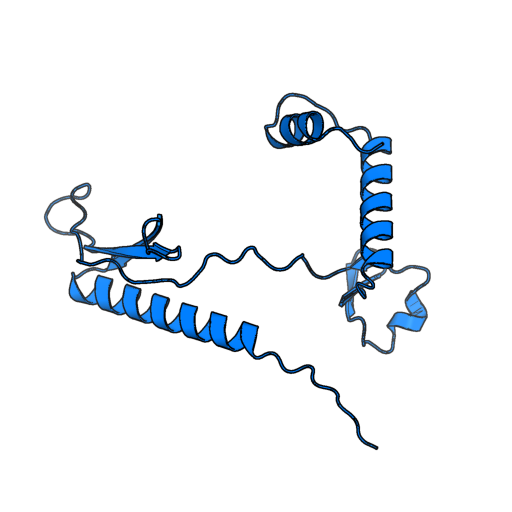 A CA 1
ATOM 801 C C . TRP A 1 102 ? -9.996 2.156 15.386 1.00 87.38 102 TRP A C 1
ATOM 803 O O . TRP A 1 102 ? -10.562 3.017 16.055 1.00 87.38 102 TRP A O 1
ATOM 813 N N . VAL A 1 103 ? -8.777 2.329 14.884 1.00 89.38 103 VAL A N 1
ATOM 814 C CA . VAL A 1 103 ? -7.977 3.552 15.014 1.00 89.38 103 VAL A CA 1
ATOM 815 C C . VAL A 1 103 ? -7.539 4.024 13.630 1.00 89.38 103 VAL A C 1
ATOM 817 O O . VAL A 1 103 ? -7.234 3.218 12.754 1.00 89.38 103 VAL A O 1
ATOM 820 N N . GLN A 1 104 ? -7.526 5.339 13.408 1.00 90.12 104 GLN A N 1
ATOM 821 C CA . GLN A 1 104 ? -7.091 5.934 12.141 1.00 90.12 104 GLN A CA 1
ATOM 822 C C . GLN A 1 104 ? -5.569 5.984 12.058 1.00 90.12 104 GLN A C 1
ATOM 824 O O . GLN A 1 104 ? -4.923 6.462 12.986 1.00 90.12 104 GLN A O 1
ATOM 829 N N . LEU A 1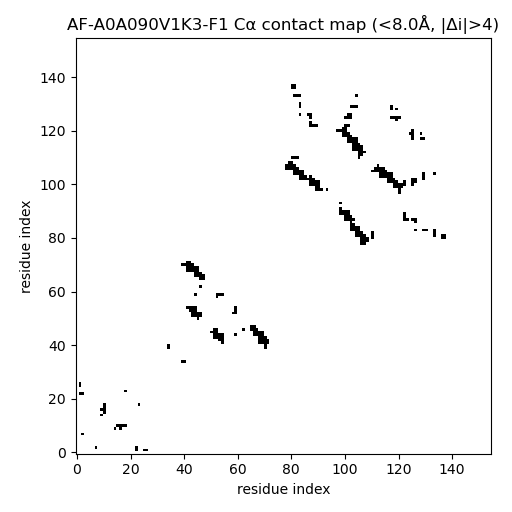 105 ? -5.013 5.588 10.920 1.00 89.44 105 LEU A N 1
ATOM 830 C CA . LEU A 1 105 ? -3.684 6.009 10.494 1.00 89.44 105 LEU A CA 1
ATOM 831 C C . LEU A 1 105 ? -3.846 7.220 9.583 1.00 89.44 105 LEU A C 1
ATOM 833 O O . LEU A 1 105 ? -4.668 7.200 8.665 1.00 89.44 105 LEU A O 1
ATOM 837 N N . ARG A 1 106 ? -3.096 8.279 9.871 1.00 88.06 106 ARG A N 1
ATOM 838 C CA . ARG A 1 106 ? -3.188 9.578 9.207 1.00 88.06 106 ARG A CA 1
ATOM 839 C C . ARG A 1 106 ? -1.843 9.948 8.595 1.00 88.06 106 ARG A C 1
ATOM 841 O O . ARG A 1 106 ? -0.811 9.580 9.148 1.00 88.06 106 ARG A O 1
ATOM 848 N N . ILE A 1 107 ? -1.875 10.640 7.466 1.00 84.44 107 ILE A N 1
ATOM 849 C CA . ILE A 1 107 ? -0.706 11.019 6.661 1.00 84.44 107 ILE A CA 1
ATOM 850 C C . ILE A 1 107 ? -0.805 12.483 6.217 1.00 84.44 107 ILE A C 1
ATOM 852 O O . ILE A 1 107 ? -1.846 13.124 6.393 1.00 84.44 107 ILE A O 1
ATOM 856 N N . GLY A 1 108 ? 0.293 13.014 5.678 1.00 73.44 108 GLY A N 1
ATOM 857 C CA . GLY A 1 108 ? 0.449 14.429 5.332 1.00 73.44 108 GLY A CA 1
ATOM 858 C C . GLY A 1 108 ? 1.071 15.269 6.455 1.00 73.44 108 GLY A C 1
ATOM 859 O O . GLY A 1 108 ? 1.074 14.867 7.622 1.00 73.44 108 GLY A O 1
ATOM 860 N N . GLU A 1 109 ? 1.592 16.446 6.092 1.00 68.69 109 GLU A N 1
ATOM 861 C CA . GLU A 1 109 ? 2.323 17.378 6.976 1.00 68.69 109 GLU A CA 1
ATOM 862 C C . GLU A 1 109 ? 1.542 17.686 8.271 1.00 68.69 109 GLU A C 1
ATOM 864 O O . GLU A 1 109 ? 2.060 17.529 9.384 1.00 68.69 109 GLU A O 1
ATOM 869 N N . ASP A 1 110 ? 0.243 17.959 8.127 1.00 72.31 110 ASP A N 1
ATOM 870 C CA . ASP A 1 110 ? -0.691 18.246 9.222 1.00 72.31 110 ASP A CA 1
ATOM 871 C C . ASP A 1 110 ? -1.503 17.025 9.695 1.00 72.31 110 ASP A C 1
ATOM 873 O O . ASP A 1 110 ? -2.359 17.126 10.575 1.00 72.31 110 ASP A O 1
ATOM 877 N N . SER A 1 111 ? -1.228 15.835 9.145 1.00 73.44 111 SER A N 1
ATOM 878 C CA . SER A 1 111 ? -1.970 14.602 9.445 1.00 73.44 111 SER A CA 1
ATOM 879 C C . SER A 1 111 ? -3.479 14.737 9.193 1.00 73.44 111 SER A C 1
ATOM 881 O O . SER A 1 111 ? -4.297 14.224 9.960 1.00 73.44 111 SER A O 1
ATOM 883 N N . GLU A 1 112 ? -3.881 15.456 8.147 1.00 73.75 112 GLU A N 1
ATOM 884 C CA . GLU A 1 112 ? -5.293 15.690 7.819 1.00 73.75 112 GLU A CA 1
ATOM 885 C C . GLU A 1 112 ? -5.922 14.532 7.033 1.00 73.75 112 GLU A C 1
ATOM 887 O O . GLU A 1 112 ? -7.112 14.247 7.204 1.00 73.75 112 GLU A O 1
ATOM 892 N N . GLU A 1 113 ? -5.119 13.805 6.257 1.00 83.06 113 GLU A N 1
ATOM 893 C CA . GLU A 1 113 ? -5.584 12.709 5.413 1.00 83.06 113 GLU A CA 1
ATOM 894 C C . GLU A 1 113 ? -5.598 11.379 6.176 1.00 83.06 113 GLU A C 1
ATOM 896 O O . GLU A 1 113 ? -4.656 11.039 6.891 1.00 83.06 113 GLU A O 1
ATOM 901 N N . VAL A 1 114 ? -6.682 10.608 6.037 1.00 85.44 114 VAL A N 1
ATOM 902 C CA . VAL A 1 114 ? -6.807 9.267 6.626 1.00 85.44 114 VAL A CA 1
ATOM 903 C C . VAL A 1 114 ? -6.299 8.238 5.620 1.00 85.44 114 VAL A C 1
ATOM 905 O O . VAL A 1 114 ? -6.962 7.976 4.622 1.00 85.44 114 VAL A O 1
ATOM 908 N N . LEU A 1 115 ? -5.161 7.613 5.924 1.00 86.31 115 LEU A N 1
ATOM 909 C CA . LEU A 1 115 ? -4.570 6.545 5.116 1.00 86.31 115 LEU A CA 1
ATOM 910 C C . LEU A 1 115 ? -5.331 5.224 5.279 1.00 86.31 115 LEU A C 1
ATOM 912 O O . LEU A 1 115 ? -5.626 4.541 4.303 1.00 86.31 115 LEU A O 1
ATOM 916 N N . ALA A 1 116 ? -5.605 4.827 6.524 1.00 87.69 116 ALA A N 1
ATOM 917 C CA . ALA A 1 116 ? -6.187 3.521 6.828 1.00 87.69 116 ALA A CA 1
ATOM 918 C C . ALA A 1 116 ? -6.909 3.503 8.181 1.00 87.69 116 ALA A C 1
ATOM 920 O O . ALA A 1 116 ? -6.722 4.382 9.024 1.00 87.69 116 ALA A O 1
ATOM 921 N N . ARG A 1 117 ? -7.716 2.460 8.405 1.00 88.12 117 ARG A N 1
ATOM 922 C CA . ARG A 1 117 ? -8.325 2.131 9.702 1.00 88.12 117 ARG A CA 1
ATOM 923 C C . ARG A 1 117 ? -7.777 0.791 10.180 1.00 88.12 117 ARG A C 1
ATOM 925 O O . ARG A 1 117 ? -7.808 -0.186 9.438 1.00 88.12 117 ARG A O 1
ATOM 932 N N . VAL A 1 118 ? -7.257 0.756 11.400 1.00 87.06 118 VAL A N 1
ATOM 933 C CA . VAL A 1 118 ? -6.657 -0.431 12.018 1.00 87.06 118 VAL A CA 1
ATOM 934 C C . VAL A 1 118 ? -7.635 -0.993 13.027 1.00 87.06 118 VAL A C 1
ATOM 936 O O . VAL A 1 118 ? -7.966 -0.292 13.977 1.00 87.06 118 VAL A O 1
ATOM 939 N N . TYR A 1 119 ? -8.065 -2.235 12.826 1.00 86.56 119 TYR A N 1
ATOM 940 C CA . TYR A 1 119 ? -9.066 -2.892 13.662 1.00 86.56 119 TYR A CA 1
ATOM 941 C C . TYR A 1 119 ? -8.440 -3.749 14.780 1.00 86.56 119 TYR A C 1
ATOM 943 O O . TYR A 1 119 ? -7.341 -4.304 14.635 1.00 86.56 119 TYR A O 1
ATOM 951 N N . GLY A 1 120 ? -9.155 -3.868 15.896 1.00 84.62 120 GLY A N 1
ATOM 952 C CA . GLY A 1 120 ? -8.816 -4.697 17.049 1.00 84.62 120 GLY A CA 1
ATOM 953 C C . GLY A 1 120 ? -10.049 -5.051 17.881 1.00 84.62 120 GLY A C 1
ATOM 954 O O . GLY A 1 120 ? -11.037 -4.324 17.897 1.00 84.62 120 GLY A O 1
ATOM 955 N N . ALA A 1 121 ? -9.976 -6.155 18.620 1.00 83.50 121 ALA A N 1
ATOM 956 C CA . ALA A 1 121 ? -11.086 -6.655 19.434 1.00 83.50 121 ALA A CA 1
ATOM 957 C C . ALA A 1 121 ? -11.377 -5.773 20.665 1.00 83.50 121 ALA A C 1
ATOM 959 O O . ALA A 1 121 ? -12.458 -5.828 21.246 1.00 83.50 121 ALA A O 1
ATOM 960 N N . THR A 1 122 ? -10.408 -4.954 21.082 1.00 84.06 122 THR A N 1
ATOM 961 C CA . THR A 1 122 ? -10.541 -3.992 22.185 1.00 84.06 122 THR A CA 1
ATOM 962 C C . THR A 1 122 ? -9.992 -2.623 21.769 1.00 84.06 122 THR A C 1
ATOM 964 O O . THR A 1 122 ? -9.141 -2.557 20.874 1.00 84.06 122 THR A O 1
ATOM 967 N N . PRO A 1 123 ? -10.395 -1.523 22.439 1.00 85.31 123 PRO A N 1
ATOM 968 C CA . PRO A 1 123 ? -9.872 -0.190 22.136 1.00 85.31 123 PRO A CA 1
ATOM 969 C C . PRO A 1 123 ? -8.344 -0.128 22.258 1.00 85.31 123 PRO A C 1
ATOM 971 O O . PRO A 1 123 ? -7.668 0.487 21.436 1.00 85.31 123 PRO A O 1
ATOM 974 N N . GLN A 1 124 ? -7.798 -0.787 23.287 1.00 86.38 124 GLN A N 1
ATOM 975 C CA . GLN A 1 124 ? -6.359 -0.842 23.543 1.00 86.38 124 GLN A CA 1
ATOM 976 C C . GLN A 1 124 ? -5.627 -1.664 22.487 1.00 86.38 124 GLN A C 1
ATOM 978 O O . GLN A 1 124 ? -4.552 -1.266 22.049 1.00 86.38 124 GLN A O 1
ATOM 983 N N . GLU A 1 125 ? -6.205 -2.781 22.038 1.00 87.38 125 GLU A N 1
ATOM 984 C CA . GLU A 1 125 ? -5.599 -3.577 20.973 1.00 87.38 125 GLU A CA 1
ATOM 985 C C . GLU A 1 125 ? -5.533 -2.793 19.656 1.00 87.38 125 GLU A C 1
ATOM 987 O O . GLU A 1 125 ? -4.479 -2.769 19.017 1.00 87.38 125 GLU A O 1
ATOM 992 N N . ALA A 1 126 ? -6.618 -2.113 19.275 1.00 86.88 126 ALA A N 1
ATOM 993 C CA . ALA A 1 126 ? -6.640 -1.284 18.073 1.00 86.88 126 ALA A CA 1
ATOM 994 C C . ALA A 1 126 ? -5.582 -0.165 18.139 1.00 86.88 126 ALA A C 1
ATOM 996 O O . ALA A 1 126 ? -4.877 0.074 17.157 1.00 86.88 126 ALA A O 1
ATOM 997 N N . ASN A 1 127 ? -5.409 0.463 19.309 1.00 88.50 127 ASN A N 1
ATOM 998 C CA . ASN A 1 127 ? -4.396 1.500 19.514 1.00 88.50 127 ASN A CA 1
ATOM 999 C C . ASN A 1 127 ? -2.969 0.953 19.433 1.00 88.50 127 ASN A C 1
ATOM 1001 O O . ASN A 1 127 ? -2.178 1.436 18.631 1.00 88.50 127 ASN A O 1
ATOM 1005 N N . ASN A 1 1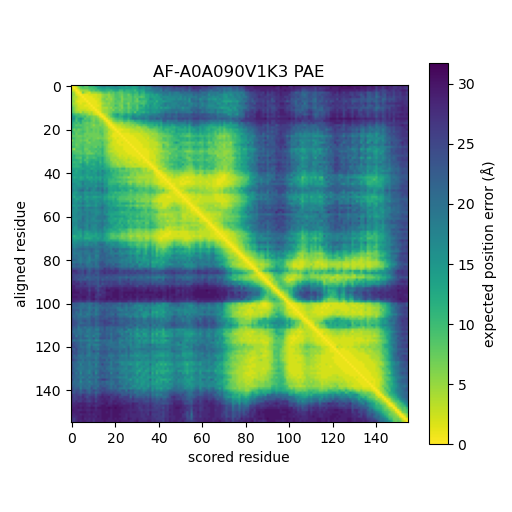28 ? -2.666 -0.113 20.177 1.00 89.00 128 ASN A N 1
ATOM 1006 C CA . ASN A 1 128 ? -1.335 -0.722 20.191 1.00 89.00 128 ASN A CA 1
ATOM 1007 C C . ASN A 1 128 ? -0.909 -1.189 18.790 1.00 89.00 128 ASN A C 1
ATOM 1009 O O . ASN A 1 128 ? 0.252 -1.044 18.405 1.00 89.00 128 ASN A O 1
ATOM 1013 N N . ARG A 1 129 ? -1.847 -1.736 18.003 1.00 87.75 129 ARG A N 1
ATOM 1014 C CA . ARG A 1 129 ? -1.592 -2.130 16.609 1.00 87.75 129 ARG A CA 1
ATOM 1015 C C . ARG A 1 129 ? -1.320 -0.919 15.721 1.00 87.75 129 ARG A C 1
ATOM 1017 O O . ARG A 1 129 ? -0.385 -0.960 14.923 1.00 87.75 129 ARG A O 1
ATOM 1024 N N . ALA A 1 130 ? -2.099 0.151 15.862 1.00 89.19 130 ALA A N 1
ATOM 1025 C CA . ALA A 1 130 ? -1.883 1.380 15.107 1.00 89.19 130 ALA A CA 1
ATOM 1026 C C . ALA A 1 130 ? -0.532 2.034 15.453 1.00 89.19 130 ALA A C 1
ATOM 1028 O O . ALA A 1 130 ? 0.201 2.428 14.548 1.00 89.19 130 ALA A O 1
ATOM 1029 N N . GLU A 1 131 ? -0.154 2.066 16.732 1.00 88.81 131 GLU A N 1
ATOM 1030 C CA . GLU A 1 131 ? 1.148 2.563 17.194 1.00 88.81 131 GLU A CA 1
ATOM 1031 C C . GLU A 1 131 ? 2.306 1.717 16.664 1.00 88.81 131 GLU A C 1
ATOM 1033 O O . GLU A 1 131 ? 3.276 2.261 16.134 1.00 88.81 131 GLU A O 1
ATOM 1038 N N . ALA A 1 132 ? 2.195 0.388 16.718 1.00 89.12 132 ALA A N 1
ATOM 1039 C CA . ALA A 1 132 ? 3.207 -0.504 16.160 1.00 89.12 132 ALA A CA 1
ATOM 1040 C C . ALA A 1 132 ? 3.398 -0.289 14.647 1.00 89.12 132 ALA A C 1
ATOM 1042 O O . ALA A 1 132 ? 4.530 -0.304 14.155 1.00 89.12 132 ALA A O 1
ATOM 1043 N N . LEU A 1 133 ? 2.307 -0.059 13.907 1.00 87.75 133 LEU A N 1
ATOM 1044 C CA . LEU A 1 133 ? 2.352 0.238 12.475 1.00 87.75 133 LEU A CA 1
ATOM 1045 C C . LEU A 1 133 ? 2.992 1.600 12.189 1.00 87.75 133 LEU A C 1
ATOM 1047 O O . LEU A 1 133 ? 3.855 1.677 11.316 1.00 87.75 133 LEU A O 1
ATOM 1051 N N . ALA A 1 134 ? 2.637 2.643 12.943 1.00 86.81 134 ALA A N 1
ATOM 1052 C CA . ALA A 1 134 ? 3.232 3.971 12.801 1.00 86.81 134 ALA A CA 1
ATOM 1053 C C . ALA A 1 134 ? 4.738 3.960 13.122 1.00 86.81 134 ALA A C 1
ATOM 1055 O O . ALA A 1 134 ? 5.545 4.450 12.332 1.00 86.81 134 ALA A O 1
ATOM 1056 N N . CYS A 1 135 ? 5.148 3.309 14.216 1.00 86.56 135 CYS A N 1
ATOM 1057 C CA . CYS A 1 135 ? 6.560 3.133 14.568 1.00 86.56 135 CYS A CA 1
ATOM 1058 C C . CYS A 1 135 ? 7.340 2.369 13.489 1.00 86.56 135 CYS A C 1
ATOM 1060 O O . CYS A 1 135 ? 8.460 2.747 13.140 1.00 86.56 135 CYS A O 1
ATOM 1062 N N . ARG A 1 136 ? 6.757 1.302 12.927 1.00 86.31 136 ARG A N 1
ATOM 1063 C CA . ARG A 1 136 ? 7.393 0.539 11.847 1.00 86.31 136 ARG A CA 1
ATOM 1064 C C . ARG A 1 136 ? 7.495 1.352 10.557 1.00 86.31 136 ARG A C 1
ATOM 1066 O O . ARG A 1 136 ? 8.527 1.280 9.893 1.00 86.31 136 ARG A O 1
ATOM 1073 N N . ALA A 1 137 ? 6.466 2.125 10.214 1.00 84.31 137 ALA A N 1
ATOM 1074 C CA . ALA A 1 137 ? 6.484 3.017 9.058 1.00 84.31 137 ALA A CA 1
ATOM 1075 C C . ALA A 1 137 ? 7.587 4.079 9.195 1.00 84.31 137 ALA A C 1
ATOM 1077 O O . ALA A 1 137 ? 8.376 4.258 8.270 1.00 84.31 137 ALA A O 1
ATOM 1078 N N . ALA A 1 138 ? 7.727 4.689 10.376 1.00 81.25 138 ALA A N 1
ATOM 1079 C CA . ALA A 1 138 ? 8.804 5.636 10.663 1.00 81.25 138 ALA A CA 1
ATOM 1080 C C . ALA A 1 138 ? 10.201 4.994 10.534 1.00 81.25 138 ALA A C 1
ATOM 1082 O O . ALA A 1 138 ? 11.101 5.576 9.929 1.00 81.25 138 ALA A O 1
ATOM 1083 N N . ALA A 1 139 ? 10.387 3.769 11.038 1.00 82.56 139 ALA A N 1
ATOM 1084 C CA . ALA A 1 139 ? 11.655 3.043 10.912 1.00 82.56 139 ALA A CA 1
ATOM 1085 C C . ALA A 1 139 ? 12.004 2.687 9.451 1.00 82.56 139 ALA A C 1
ATOM 1087 O O . ALA A 1 139 ? 13.168 2.764 9.046 1.00 82.56 139 ALA A O 1
ATOM 1088 N N . LEU A 1 140 ? 11.004 2.321 8.641 1.00 77.75 140 LEU A N 1
ATOM 1089 C CA . LEU A 1 140 ? 11.180 2.078 7.206 1.00 77.75 140 LEU A CA 1
ATOM 1090 C C . LEU A 1 140 ? 11.527 3.368 6.450 1.00 77.75 140 LEU A C 1
ATOM 1092 O O . LEU A 1 140 ? 12.399 3.354 5.583 1.00 77.75 140 LEU A O 1
ATOM 1096 N N . ASN A 1 141 ? 10.929 4.498 6.828 1.00 69.38 141 ASN A N 1
ATOM 1097 C CA . ASN A 1 141 ? 11.248 5.784 6.211 1.00 69.38 141 ASN A CA 1
ATOM 1098 C C . ASN A 1 141 ? 12.692 6.227 6.534 1.00 69.38 141 ASN A C 1
ATOM 1100 O O . ASN A 1 141 ? 13.443 6.657 5.659 1.00 69.38 141 ASN A O 1
ATOM 1104 N N . GLN A 1 142 ? 13.145 6.012 7.775 1.00 62.94 142 GLN A N 1
ATOM 1105 C CA . GLN A 1 142 ? 14.528 6.296 8.186 1.00 62.94 142 GLN A CA 1
ATOM 1106 C C . GLN A 1 142 ? 15.570 5.379 7.531 1.00 62.94 142 GLN A C 1
ATOM 1108 O O . GLN A 1 142 ? 16.702 5.807 7.307 1.00 62.94 142 GLN A O 1
ATOM 1113 N N . THR A 1 143 ? 15.223 4.123 7.236 1.00 58.00 143 THR A N 1
ATOM 1114 C CA . THR A 1 143 ? 16.130 3.194 6.538 1.00 58.00 143 THR A CA 1
ATOM 1115 C C . THR A 1 143 ? 16.229 3.500 5.049 1.00 58.00 143 THR A C 1
ATOM 1117 O O . THR A 1 143 ? 17.320 3.388 4.495 1.00 58.00 143 THR A O 1
ATOM 1120 N N . HIS A 1 144 ? 15.155 3.977 4.415 1.00 51.94 144 HIS A N 1
ATOM 1121 C CA . HIS A 1 144 ? 15.208 4.442 3.027 1.00 51.94 144 HIS A CA 1
ATOM 1122 C C . HIS A 1 144 ? 16.030 5.738 2.887 1.00 51.94 144 HIS A C 1
ATOM 1124 O O . HIS A 1 144 ? 16.811 5.872 1.950 1.00 51.94 144 HIS A O 1
ATOM 1130 N N . ALA A 1 145 ? 15.970 6.637 3.879 1.00 49.41 145 ALA A N 1
ATOM 1131 C CA . ALA A 1 145 ? 16.834 7.822 3.958 1.00 49.41 145 ALA A CA 1
ATOM 1132 C C . ALA A 1 145 ? 18.314 7.505 4.277 1.00 49.41 145 ALA A C 1
ATOM 1134 O O . ALA A 1 145 ? 19.188 8.352 4.093 1.00 49.41 145 ALA A O 1
ATOM 1135 N N . LYS A 1 146 ? 18.609 6.293 4.768 1.00 37.91 146 LYS A N 1
ATOM 1136 C CA . LYS A 1 146 ? 19.948 5.818 5.153 1.00 37.91 146 LYS A CA 1
ATOM 1137 C C . LYS A 1 146 ? 20.389 4.581 4.364 1.00 37.91 146 LYS A C 1
ATOM 1139 O O . LYS A 1 146 ? 21.067 3.730 4.931 1.00 37.91 146 LYS A O 1
ATOM 1144 N N . GLN A 1 147 ? 20.072 4.448 3.077 1.00 33.00 147 GLN A N 1
ATOM 1145 C CA . GLN A 1 147 ? 20.904 3.582 2.233 1.00 33.00 147 GLN A CA 1
ATOM 1146 C C . GLN A 1 147 ? 22.221 4.321 1.944 1.00 33.00 147 GLN A C 1
ATOM 1148 O O . GLN A 1 147 ? 22.219 5.246 1.131 1.00 33.00 147 GLN A O 1
ATOM 1153 N N . PRO A 1 148 ? 23.356 3.986 2.596 1.00 37.22 148 PRO A N 1
ATOM 1154 C CA . PRO A 1 148 ? 24.636 4.457 2.110 1.00 37.22 148 PRO A CA 1
ATOM 1155 C C . PRO A 1 148 ? 24.886 3.810 0.749 1.00 37.22 148 PRO A C 1
ATOM 1157 O O . PRO A 1 148 ? 24.696 2.605 0.575 1.00 37.22 148 PRO A O 1
ATOM 1160 N N . ALA A 1 149 ? 25.355 4.612 -0.202 1.00 41.28 149 ALA A N 1
ATOM 1161 C CA . ALA A 1 149 ? 26.096 4.106 -1.340 1.00 41.28 149 ALA A CA 1
ATOM 1162 C C . ALA A 1 149 ? 27.256 3.256 -0.797 1.00 41.28 149 ALA A C 1
ATOM 1164 O O . ALA A 1 149 ? 28.269 3.791 -0.341 1.00 41.28 149 ALA A O 1
ATOM 1165 N N . SER A 1 150 ? 27.093 1.932 -0.773 1.00 37.53 150 SER A N 1
ATOM 1166 C CA . SER A 1 150 ? 28.192 1.012 -0.496 1.00 37.53 150 SER A CA 1
ATOM 1167 C C . SER A 1 150 ? 29.138 1.041 -1.693 1.00 37.53 150 SER A C 1
ATOM 1169 O O . SER A 1 150 ? 29.096 0.182 -2.566 1.00 37.53 150 SER A O 1
ATOM 1171 N N . ASN A 1 151 ? 30.012 2.047 -1.712 1.00 45.47 151 ASN A N 1
ATOM 1172 C CA . ASN A 1 151 ? 31.281 1.988 -2.418 1.00 45.47 151 ASN A CA 1
ATOM 1173 C C . ASN A 1 151 ? 32.151 0.945 -1.710 1.00 45.47 151 ASN A C 1
ATOM 1175 O O . ASN A 1 151 ? 32.842 1.244 -0.736 1.00 45.47 151 ASN A O 1
ATOM 1179 N N . GLY A 1 152 ? 32.087 -0.295 -2.188 1.00 32.69 152 GLY A N 1
ATOM 1180 C CA . GLY A 1 152 ? 33.066 -1.324 -1.870 1.00 32.69 152 GLY A CA 1
ATOM 1181 C C . GLY A 1 152 ? 34.324 -1.100 -2.698 1.00 32.69 152 GLY A C 1
ATOM 1182 O O . GLY A 1 152 ? 34.431 -1.607 -3.808 1.00 32.69 152 GLY A O 1
ATOM 1183 N N . GLY A 1 153 ? 35.260 -0.318 -2.164 1.00 38.28 153 GLY A N 1
ATOM 1184 C CA . GLY A 1 153 ? 36.667 -0.421 -2.536 1.00 38.28 153 GLY A CA 1
ATOM 1185 C C . GLY A 1 153 ? 37.361 -1.442 -1.636 1.00 38.28 153 GLY A C 1
ATOM 1186 O O . GLY A 1 153 ? 37.094 -1.443 -0.437 1.00 38.28 153 GLY A O 1
ATOM 1187 N N . GLN A 1 154 ? 38.224 -2.266 -2.240 1.00 36.88 154 GLN A N 1
ATOM 1188 C CA . GLN A 1 154 ? 39.352 -3.070 -1.713 1.00 36.88 154 GLN A CA 1
ATOM 1189 C C . GLN A 1 154 ? 39.438 -4.341 -2.585 1.00 36.88 154 GLN A C 1
ATOM 1191 O O . GLN A 1 154 ? 38.429 -5.012 -2.763 1.00 36.88 154 GLN A O 1
ATOM 1196 N N . SER A 1 155 ? 40.552 -4.704 -3.224 1.00 37.00 155 SER A N 1
ATOM 1197 C CA . SER A 1 155 ? 41.977 -4.426 -2.994 1.00 37.00 155 SER A CA 1
ATOM 1198 C C . SER A 1 155 ? 42.762 -4.456 -4.304 1.00 37.00 155 SER A C 1
ATOM 1200 O O . SER A 1 155 ? 42.280 -5.103 -5.259 1.00 37.00 155 SER A O 1
#

Solvent-accessible surface area (backbone atoms only — not comparable to full-atom values): 9299 Å² total; per-residue (Å²): 132,74,80,53,69,70,56,53,52,40,44,76,69,66,48,99,57,84,79,50,70,71,57,52,53,51,51,54,48,52,53,50,55,50,35,60,75,70,66,58,69,52,57,26,30,37,36,90,84,80,44,80,41,48,58,84,40,87,63,44,76,83,41,52,95,64,35,48,77,38,60,73,74,77,79,75,80,85,65,62,62,59,39,66,49,96,60,58,41,73,44,82,90,49,67,98,86,74,42,44,10,27,20,40,34,17,21,38,98,84,47,79,46,77,75,47,75,33,72,21,84,38,53,67,51,5,42,54,52,36,48,54,50,27,55,49,50,53,53,52,52,55,48,68,78,57,66,71,84,80,78,82,81,85,132

Mean predicted aligned error: 15.39 Å

Radius of gyration: 23.61 Å; Cα contacts (8 Å, |Δi|>4): 182; chains: 1; bounding box: 66×34×57 Å

Nearest PDB structures (foldseek):
  2rs7-assembly1_A  TM=4.659E-01  e=1.455E+00  Mus musculus
  4h8k-assembly1_B  TM=4.991E-01  e=1.735E+00  uncultured organism
  3vyx-assembly1_A  TM=3.259E-01  e=9.098E-01  Homo sapiens
  3u3g-assembly3_C  TM=3.892E-01  e=2.194E+00  uncultured organism

Sequence (155 aa):
MTMSKERLEAVASGRNYTVSTGDIEKMARELLERRERDKQEPVAYMVGGYTLLHAHDPKVDEYLNRATPLYAAPPAPDIGDVRVGRLPTMNQDEYPGLGDWWVQLRIGEDSEEVLARVYGATPQEANNRAEALACRAAALNQTHAKQPASNGGQS

Organism: NCBI:txid1115515

Foldseek 3Di:
DQDPPVVVVCVVVVPPDDDDPVNVVVVVVVVVVVCVVVVFAFQWWAAPNPDIGGPPHPCCVVRVVRTDGHGDDDPDPDQAQWDKDDFWDWDPPDDPPQTWTWIFTFTDPVSPHTPDIATDSDRVRRRVVSVVVRVVVVVVVVVVVPPPPPPDDDD